Protein AF-A0A5K0W3Y4-F1 (afdb_monomer)

Sequence (68 aa):
MKLVNPNDLFHYLLKNNKLNRGRLLGLDVGSRYVGLAISDRNNALASPLRYEISKSTSLPCSYREFVL

Solvent-accessible surface area (backbone atoms only — not comparable to full-atom values): 4300 Å² total; per-residue (Å²): 13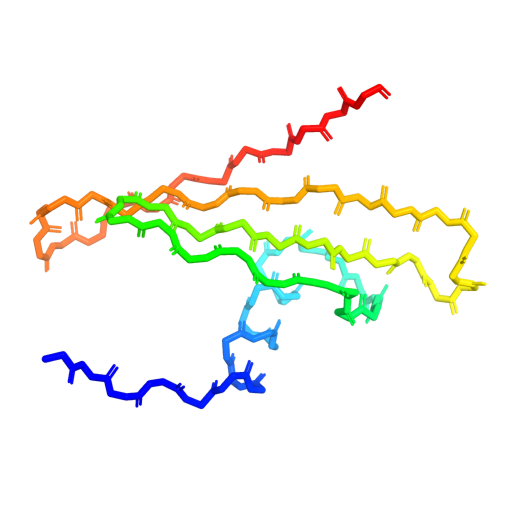3,85,88,71,58,69,66,60,52,51,54,52,51,35,66,72,68,70,46,90,62,59,42,86,75,45,77,46,81,55,101,49,32,42,36,36,32,34,20,40,84,81,68,80,48,75,45,49,38,41,39,52,56,69,89,59,98,63,87,80,77,60,79,46,80,56,84,131

Structure (mmCIF, N/CA/C/O backbone):
data_AF-A0A5K0W3Y4-F1
#
_entry.id   AF-A0A5K0W3Y4-F1
#
loop_
_atom_site.group_PDB
_atom_site.id
_atom_site.type_symbol
_atom_site.label_atom_id
_atom_site.label_alt_id
_atom_site.label_comp_id
_atom_site.label_asym_id
_atom_site.label_entity_id
_atom_site.label_seq_id
_atom_site.pdbx_PDB_ins_code
_atom_site.Cartn_x
_atom_site.Cartn_y
_atom_site.Cartn_z
_atom_site.occupancy
_atom_site.B_iso_or_equiv
_atom_site.auth_seq_id
_atom_site.auth_comp_id
_atom_site.auth_asym_id
_atom_site.auth_atom_id
_atom_site.pdbx_PDB_model_num
ATOM 1 N N . MET A 1 1 ? 9.290 -5.120 -17.156 1.00 49.34 1 MET A N 1
ATOM 2 C CA . MET A 1 1 ? 8.382 -5.102 -15.988 1.00 49.34 1 MET A CA 1
ATOM 3 C C . MET A 1 1 ? 9.251 -5.313 -14.759 1.00 49.34 1 MET A C 1
ATOM 5 O O . MET A 1 1 ? 9.943 -6.320 -14.717 1.00 49.34 1 MET A O 1
ATOM 9 N N . LYS A 1 2 ? 9.349 -4.346 -13.840 1.00 62.12 2 LYS A N 1
ATOM 10 C CA . LYS A 1 2 ? 10.149 -4.535 -12.620 1.00 62.12 2 LYS A CA 1
ATOM 11 C C . LYS A 1 2 ? 9.284 -5.328 -11.642 1.00 62.12 2 LYS A C 1
ATOM 13 O O . LYS A 1 2 ? 8.174 -4.891 -11.353 1.00 62.12 2 LYS A O 1
ATOM 18 N N . LEU A 1 3 ? 9.745 -6.497 -11.202 1.00 60.72 3 LEU A N 1
ATOM 19 C CA . LEU A 1 3 ? 9.054 -7.259 -10.166 1.00 60.72 3 LEU A CA 1
ATOM 20 C C . LEU A 1 3 ? 9.184 -6.468 -8.861 1.00 60.72 3 LEU A C 1
ATOM 22 O O . LEU A 1 3 ? 10.292 -6.270 -8.367 1.00 60.72 3 LEU A O 1
ATOM 26 N N . VAL A 1 4 ? 8.069 -5.946 -8.361 1.00 66.56 4 VAL A N 1
ATOM 27 C CA . VAL A 1 4 ? 8.025 -5.214 -7.093 1.00 66.56 4 VAL A CA 1
ATOM 28 C C . VAL A 1 4 ? 7.580 -6.191 -6.019 1.00 66.56 4 VAL A C 1
ATOM 30 O O . VAL A 1 4 ? 6.590 -6.897 -6.200 1.00 66.56 4 VAL A O 1
ATOM 33 N N . ASN A 1 5 ? 8.310 -6.238 -4.908 1.00 77.81 5 ASN A N 1
ATOM 34 C CA . ASN A 1 5 ? 7.896 -7.017 -3.752 1.00 77.81 5 ASN A CA 1
ATOM 35 C C . ASN A 1 5 ? 6.569 -6.441 -3.211 1.00 77.81 5 ASN A C 1
ATOM 37 O O . ASN A 1 5 ? 6.512 -5.242 -2.914 1.00 77.81 5 ASN A O 1
ATOM 41 N N . PRO A 1 6 ? 5.503 -7.250 -3.070 1.00 68.62 6 PRO A N 1
ATOM 42 C CA . PRO A 1 6 ? 4.208 -6.781 -2.578 1.00 68.62 6 PRO A CA 1
ATOM 43 C C . PRO A 1 6 ? 4.283 -6.063 -1.222 1.00 68.62 6 PRO A C 1
ATOM 45 O O . PRO A 1 6 ? 3.554 -5.096 -1.003 1.00 68.62 6 PRO A O 1
ATOM 48 N N . ASN A 1 7 ? 5.199 -6.483 -0.340 1.00 71.62 7 ASN A N 1
ATOM 49 C CA . ASN A 1 7 ? 5.405 -5.837 0.959 1.00 71.62 7 ASN A CA 1
ATOM 50 C C . ASN A 1 7 ? 5.974 -4.421 0.819 1.00 71.62 7 ASN A C 1
ATOM 52 O O . ASN A 1 7 ? 5.505 -3.499 1.486 1.00 71.62 7 ASN A O 1
ATOM 56 N N . ASP A 1 8 ? 6.939 -4.224 -0.080 1.00 77.44 8 ASP A N 1
ATOM 57 C CA . ASP A 1 8 ? 7.548 -2.909 -0.306 1.00 77.44 8 ASP A CA 1
ATOM 58 C C . ASP A 1 8 ? 6.530 -1.933 -0.899 1.00 77.44 8 ASP A C 1
ATOM 60 O O . ASP A 1 8 ? 6.460 -0.770 -0.495 1.00 77.44 8 ASP A O 1
ATOM 64 N N . LEU A 1 9 ? 5.685 -2.423 -1.814 1.00 73.88 9 LEU A N 1
ATOM 65 C CA . LEU A 1 9 ? 4.586 -1.647 -2.378 1.00 73.88 9 LEU A CA 1
ATOM 66 C C . LEU A 1 9 ? 3.588 -1.243 -1.287 1.00 73.88 9 LEU A C 1
ATOM 68 O O . LEU A 1 9 ? 3.246 -0.066 -1.174 1.00 73.88 9 LEU A O 1
ATOM 72 N N . PHE A 1 10 ? 3.165 -2.189 -0.446 1.00 74.19 10 PHE A N 1
ATOM 73 C CA . PHE A 1 10 ? 2.253 -1.915 0.661 1.00 74.19 10 PHE A CA 1
ATOM 74 C C . PHE A 1 10 ? 2.814 -0.862 1.627 1.00 74.19 10 PHE A C 1
ATOM 76 O O . PHE A 1 10 ? 2.123 0.104 1.950 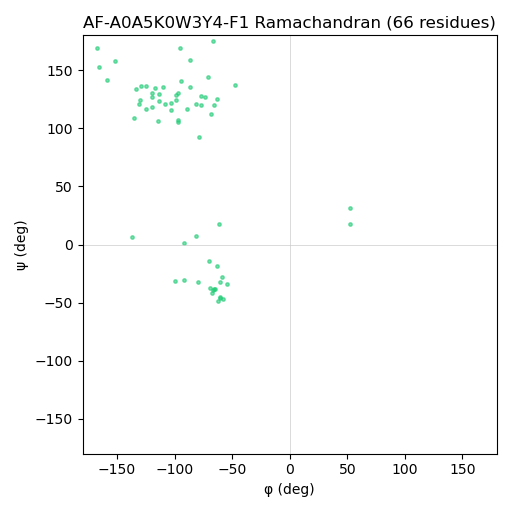1.00 74.19 10 PHE A O 1
ATOM 83 N N . HIS A 1 11 ? 4.079 -0.986 2.034 1.00 76.62 11 HIS A N 1
ATOM 84 C CA . HIS A 1 11 ? 4.722 -0.007 2.912 1.00 76.62 11 HIS A CA 1
ATOM 85 C C . HIS A 1 11 ? 4.879 1.372 2.259 1.00 76.62 11 HIS A C 1
ATOM 87 O O . HIS A 1 11 ? 4.668 2.389 2.925 1.00 76.62 11 HIS A O 1
ATOM 93 N N . TYR A 1 12 ? 5.193 1.429 0.962 1.00 76.44 12 TYR A N 1
ATOM 94 C CA . TYR A 1 12 ? 5.244 2.679 0.202 1.00 76.44 12 TYR A CA 1
ATOM 95 C C . TYR A 1 12 ? 3.885 3.393 0.188 1.00 76.44 12 TYR A C 1
ATOM 97 O O . TYR A 1 12 ? 3.799 4.597 0.439 1.00 76.44 12 TYR A O 1
ATOM 105 N N . LEU A 1 13 ? 2.811 2.641 -0.049 1.00 72.25 13 LEU A N 1
ATOM 106 C CA . LEU A 1 13 ? 1.447 3.162 -0.084 1.00 72.25 13 LEU A CA 1
ATOM 107 C C . LEU A 1 13 ? 0.956 3.598 1.299 1.00 72.25 13 LEU A C 1
ATOM 109 O O . LEU A 1 13 ? 0.291 4.628 1.402 1.00 72.25 13 LEU A O 1
ATOM 113 N N . LEU A 1 14 ? 1.319 2.869 2.360 1.00 72.81 14 LEU A N 1
ATOM 114 C CA . LEU A 1 14 ? 1.018 3.261 3.741 1.00 72.81 14 LEU A CA 1
ATOM 115 C C . LEU A 1 14 ? 1.670 4.604 4.087 1.00 72.81 14 LEU A C 1
ATOM 117 O O . LEU A 1 14 ? 1.024 5.495 4.638 1.00 72.81 14 LEU A O 1
ATOM 121 N N . LYS A 1 15 ? 2.950 4.757 3.723 1.00 72.50 15 LYS A N 1
ATOM 122 C CA . LYS A 1 15 ? 3.737 5.961 4.004 1.00 72.50 15 LYS A CA 1
ATOM 123 C C . LYS A 1 15 ? 3.204 7.184 3.252 1.00 72.50 15 LYS A C 1
ATOM 125 O O . LYS A 1 15 ? 3.174 8.272 3.821 1.00 72.50 15 LYS A O 1
ATOM 130 N N . ASN A 1 16 ? 2.762 7.013 2.005 1.00 70.62 16 ASN A N 1
ATOM 131 C CA . ASN A 1 16 ? 2.255 8.116 1.185 1.00 70.62 16 ASN A CA 1
ATOM 132 C C . ASN A 1 16 ? 0.810 8.520 1.504 1.00 70.62 16 ASN A C 1
ATOM 134 O O . ASN A 1 16 ? 0.495 9.702 1.416 1.00 70.62 16 ASN A O 1
ATOM 138 N N . ASN A 1 17 ? -0.053 7.587 1.921 1.00 64.50 17 ASN A N 1
ATOM 139 C CA . ASN A 1 17 ? -1.451 7.897 2.253 1.00 64.50 17 ASN A CA 1
ATOM 140 C C . ASN A 1 17 ? -1.646 8.478 3.665 1.00 64.50 17 ASN A C 1
ATOM 142 O O . ASN A 1 17 ? -2.778 8.610 4.114 1.00 64.50 17 ASN A O 1
ATOM 146 N N . LYS A 1 18 ? -0.571 8.788 4.411 1.00 61.12 18 LYS A N 1
ATOM 147 C CA . LYS A 1 18 ? -0.641 9.202 5.834 1.00 61.12 18 LYS A CA 1
ATOM 148 C C . LYS A 1 18 ? -1.437 8.223 6.719 1.00 61.12 18 LYS A C 1
ATOM 150 O O . LYS A 1 18 ? -1.833 8.560 7.836 1.00 61.12 18 LYS A O 1
ATOM 155 N N . LEU A 1 19 ? -1.653 6.995 6.247 1.00 65.31 19 LEU A N 1
ATOM 156 C CA . LEU A 1 19 ? -2.335 5.946 6.986 1.00 65.31 19 LEU A CA 1
ATOM 157 C C . LEU A 1 19 ? -1.332 5.378 7.981 1.00 65.31 19 LEU A C 1
ATOM 159 O O . LEU A 1 19 ? -0.539 4.493 7.676 1.00 65.31 19 LEU A O 1
ATOM 163 N N . ASN A 1 20 ? -1.344 5.938 9.190 1.00 59.12 20 ASN A N 1
ATOM 164 C CA . ASN A 1 20 ? -0.339 5.643 10.207 1.00 59.12 20 ASN A CA 1
ATOM 165 C C . ASN A 1 20 ? -0.271 4.152 10.579 1.00 59.12 20 ASN A C 1
ATOM 167 O O . ASN A 1 20 ? 0.791 3.703 11.002 1.00 59.12 20 ASN A O 1
ATOM 171 N N . ARG A 1 21 ? -1.376 3.394 10.455 1.00 65.62 21 ARG A N 1
ATOM 172 C CA . ARG A 1 21 ? -1.425 1.918 10.499 1.00 65.62 21 ARG A CA 1
ATOM 173 C C . ARG A 1 21 ? -2.703 1.411 9.824 1.00 65.62 21 ARG A C 1
ATOM 175 O O . ARG A 1 21 ? -3.766 1.979 10.057 1.00 65.62 21 ARG A O 1
ATOM 182 N N . GLY A 1 22 ? -2.596 0.303 9.100 1.00 73.44 22 GLY A N 1
ATOM 183 C CA . GLY A 1 22 ? -3.719 -0.438 8.531 1.00 73.44 22 GLY A CA 1
ATOM 184 C C . GLY A 1 22 ? -3.268 -1.809 8.032 1.00 73.44 22 GLY A C 1
ATOM 185 O O . GLY A 1 22 ? -2.062 -2.067 7.988 1.00 73.44 22 GLY A O 1
ATOM 186 N N . ARG A 1 23 ? -4.202 -2.697 7.685 1.00 79.06 23 ARG A N 1
ATOM 187 C CA . ARG A 1 23 ? -3.891 -4.028 7.131 1.00 79.06 23 ARG A CA 1
ATOM 188 C C . ARG A 1 23 ? -4.284 -4.083 5.661 1.00 79.06 23 ARG A C 1
ATOM 190 O O . ARG A 1 23 ? -5.375 -3.648 5.310 1.00 79.06 23 ARG A O 1
ATOM 197 N N . LEU A 1 24 ? -3.421 -4.632 4.807 1.00 81.19 24 LEU A N 1
ATOM 198 C CA . LEU A 1 24 ? -3.807 -4.938 3.430 1.00 81.19 24 LEU A CA 1
ATOM 199 C C . LEU A 1 24 ? -4.874 -6.037 3.449 1.00 81.19 24 LEU A C 1
ATOM 201 O O . LEU A 1 24 ? -4.618 -7.131 3.952 1.00 81.19 24 LEU A O 1
ATOM 205 N N . LEU A 1 25 ? -6.051 -5.736 2.910 1.00 84.81 25 LEU A N 1
ATOM 206 C CA . LEU A 1 25 ? -7.159 -6.679 2.763 1.00 84.81 25 LEU A CA 1
ATOM 207 C C . LEU A 1 25 ? -7.244 -7.253 1.350 1.00 84.81 25 LEU A C 1
ATOM 209 O O . LEU A 1 25 ? -7.657 -8.395 1.177 1.00 84.81 25 LEU A O 1
ATOM 213 N N . GLY A 1 26 ? -6.849 -6.478 0.341 1.00 83.62 26 GLY A N 1
ATOM 214 C CA . GLY A 1 26 ? -6.940 -6.900 -1.051 1.00 83.62 26 GLY A CA 1
ATOM 215 C C . GLY A 1 26 ? -6.125 -6.022 -1.988 1.00 83.62 26 GLY A C 1
ATOM 216 O O . GLY A 1 26 ? -5.898 -4.844 -1.710 1.00 83.62 26 GLY A O 1
ATOM 217 N N . LEU A 1 27 ? -5.694 -6.624 -3.094 1.00 85.75 27 LEU A N 1
ATOM 218 C CA . LEU A 1 27 ? -4.948 -5.994 -4.176 1.00 85.75 27 LEU A CA 1
ATOM 219 C C . LEU A 1 27 ? -5.619 -6.374 -5.500 1.00 85.75 27 LEU A C 1
ATOM 221 O O . LEU A 1 27 ? -5.707 -7.558 -5.817 1.00 85.75 27 LEU A O 1
ATOM 225 N N . ASP A 1 28 ? -6.057 -5.377 -6.262 1.00 86.44 28 ASP A N 1
ATOM 226 C CA . ASP A 1 28 ? -6.568 -5.538 -7.625 1.00 86.44 28 ASP A CA 1
ATOM 227 C C . ASP A 1 28 ? -5.610 -4.852 -8.603 1.00 86.44 28 ASP A C 1
ATOM 229 O O . ASP A 1 28 ? -5.310 -3.666 -8.460 1.00 86.44 28 ASP A O 1
ATOM 233 N N . VAL A 1 29 ? -5.097 -5.586 -9.588 1.00 82.75 29 VAL A N 1
ATOM 234 C CA . VAL A 1 29 ? -4.131 -5.058 -10.559 1.00 82.75 29 VAL A CA 1
ATOM 235 C C . VAL A 1 29 ? -4.770 -5.043 -11.938 1.00 82.75 29 VAL A C 1
ATOM 237 O O . VAL A 1 29 ? -4.907 -6.073 -12.594 1.00 82.75 29 VAL A O 1
ATOM 240 N N . GLY A 1 30 ? -5.117 -3.843 -12.396 1.00 81.38 30 GLY A N 1
ATOM 241 C CA . GLY A 1 30 ? -5.574 -3.588 -13.753 1.00 81.38 30 GLY A CA 1
ATOM 242 C C . GLY A 1 30 ? -4.439 -3.139 -14.672 1.00 81.38 30 GLY A C 1
ATOM 243 O O . GLY A 1 30 ? -3.354 -2.748 -14.249 1.00 81.38 30 GLY A O 1
ATOM 244 N N . SER A 1 31 ? -4.711 -3.106 -15.974 1.00 78.50 31 SER A N 1
ATOM 245 C CA . SER A 1 31 ? -3.732 -2.688 -16.992 1.00 78.50 31 SER A CA 1
ATOM 246 C C . SER A 1 31 ? -3.264 -1.230 -16.869 1.00 78.50 31 SER A C 1
ATOM 248 O O . SER A 1 31 ? -2.244 -0.859 -17.449 1.00 78.50 31 SER A O 1
ATOM 250 N N . ARG A 1 32 ? -4.015 -0.390 -16.147 1.00 81.75 32 ARG A N 1
ATOM 251 C CA . ARG A 1 32 ? -3.729 1.042 -15.944 1.00 81.75 32 ARG A CA 1
ATOM 252 C C . ARG A 1 32 ? -3.937 1.504 -14.508 1.00 81.75 32 ARG A C 1
ATOM 254 O O . ARG A 1 32 ? -3.889 2.699 -14.241 1.00 81.75 32 ARG A O 1
ATOM 261 N N . TYR A 1 33 ? -4.215 0.592 -13.585 1.00 80.06 33 TYR A N 1
ATOM 262 C CA . TYR A 1 33 ? -4.476 0.964 -12.204 1.00 80.06 33 TYR A CA 1
ATOM 263 C C . TYR A 1 33 ? -4.084 -0.152 -11.245 1.00 80.06 33 TYR A C 1
ATOM 265 O O . TYR A 1 33 ? -4.036 -1.321 -11.615 1.00 80.06 33 TYR A O 1
ATOM 273 N N . VAL A 1 34 ? -3.852 0.227 -9.996 1.00 82.75 34 VAL A N 1
ATOM 274 C CA . VAL A 1 34 ? -3.706 -0.677 -8.861 1.00 82.75 34 VAL A CA 1
ATOM 275 C C . VAL A 1 34 ? -4.711 -0.240 -7.802 1.00 82.75 34 VAL A C 1
ATOM 277 O O . VAL A 1 34 ? -4.669 0.893 -7.327 1.00 82.75 34 VAL A O 1
ATOM 280 N N . GLY A 1 35 ? -5.661 -1.113 -7.490 1.00 85.62 35 GLY A N 1
ATOM 281 C CA . GLY A 1 35 ? -6.613 -0.966 -6.398 1.00 85.62 35 GLY A CA 1
ATOM 282 C C . GLY A 1 35 ? -6.104 -1.672 -5.145 1.00 85.62 35 GLY A C 1
ATOM 283 O O . GLY A 1 35 ? -5.524 -2.752 -5.223 1.00 85.62 35 GLY A O 1
ATOM 284 N N . LEU A 1 36 ? -6.315 -1.063 -3.985 1.00 83.56 36 LEU A N 1
ATOM 285 C CA . LEU A 1 36 ? -5.934 -1.588 -2.681 1.00 83.56 36 LEU A CA 1
ATOM 286 C C . LEU A 1 36 ? -7.116 -1.430 -1.735 1.00 83.56 36 LEU A C 1
ATOM 288 O O . LEU A 1 36 ? -7.699 -0.355 -1.647 1.00 83.56 36 LEU A O 1
ATOM 292 N N . ALA A 1 37 ? -7.433 -2.471 -0.981 1.00 87.19 37 ALA A N 1
ATOM 293 C CA . ALA A 1 37 ? -8.321 -2.360 0.166 1.00 87.19 37 ALA A CA 1
ATOM 294 C C . ALA A 1 37 ? -7.462 -2.377 1.429 1.00 87.19 37 ALA A C 1
ATOM 296 O O . ALA A 1 37 ? -6.702 -3.326 1.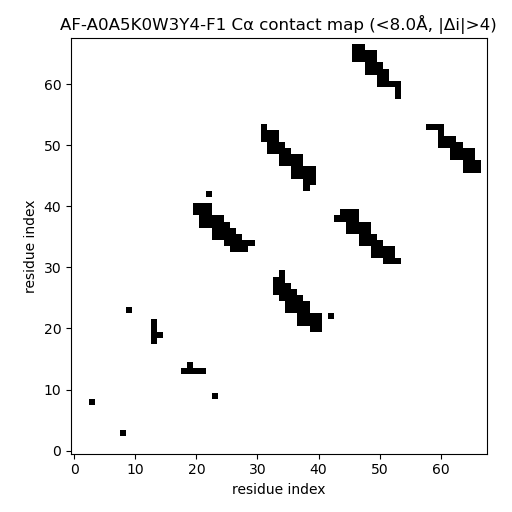641 1.00 87.19 37 ALA A O 1
ATOM 297 N N . ILE A 1 38 ? -7.553 -1.334 2.253 1.00 84.44 38 ILE A N 1
ATOM 298 C CA . ILE A 1 38 ? -6.806 -1.236 3.510 1.00 84.44 38 ILE A CA 1
ATOM 299 C C . ILE A 1 38 ? -7.794 -1.120 4.665 1.00 84.44 38 ILE A C 1
ATOM 301 O O . ILE A 1 38 ? -8.702 -0.297 4.614 1.00 84.44 38 ILE A O 1
ATOM 305 N N . SER A 1 39 ? -7.620 -1.932 5.704 1.00 85.50 39 SER A N 1
ATOM 306 C CA . SER A 1 39 ? -8.397 -1.816 6.936 1.00 85.50 39 SER A CA 1
ATOM 307 C C . SER A 1 39 ? -7.770 -0.834 7.916 1.00 85.50 39 SER A C 1
ATOM 309 O O . SER A 1 39 ? -6.552 -0.641 7.921 1.00 85.50 39 SER A O 1
ATOM 311 N N . ASP A 1 40 ? -8.569 -0.317 8.841 1.00 81.12 40 ASP A N 1
ATOM 312 C CA . ASP A 1 40 ? -8.064 0.283 10.072 1.00 81.12 40 ASP A CA 1
ATOM 313 C C . ASP A 1 40 ? -7.406 -0.774 10.993 1.00 81.12 40 ASP A C 1
ATOM 315 O O . ASP A 1 40 ? -7.416 -1.980 10.719 1.00 81.12 40 ASP A O 1
ATOM 319 N N . ARG A 1 41 ? -6.809 -0.332 12.111 1.00 78.38 41 ARG A N 1
ATOM 320 C CA . ARG A 1 41 ? -6.106 -1.218 13.064 1.00 78.38 41 ARG A CA 1
ATOM 321 C C . ARG A 1 41 ? -7.010 -2.287 13.672 1.00 78.38 41 ARG A C 1
ATOM 323 O O . ARG A 1 41 ? -6.514 -3.366 13.985 1.00 78.38 41 ARG A O 1
ATOM 330 N N . ASN A 1 42 ? -8.291 -1.979 13.851 1.00 82.38 42 ASN A N 1
ATOM 331 C CA . ASN A 1 42 ? -9.247 -2.888 14.473 1.00 82.38 42 ASN A CA 1
ATOM 332 C C . ASN A 1 42 ? -9.962 -3.766 13.441 1.00 82.38 42 ASN A C 1
ATOM 334 O O . ASN A 1 42 ? -10.800 -4.577 13.823 1.00 82.38 42 ASN A O 1
ATOM 338 N N . ASN A 1 43 ? -9.626 -3.621 12.152 1.00 77.62 43 ASN A N 1
ATOM 339 C CA . ASN A 1 43 ? -10.299 -4.297 11.047 1.00 77.62 43 ASN A CA 1
ATOM 340 C C . ASN A 1 43 ? -11.830 -4.095 11.063 1.00 77.62 43 ASN A C 1
ATOM 342 O O . ASN A 1 43 ? -12.588 -4.978 10.672 1.00 77.62 43 ASN A O 1
ATOM 346 N N . ALA A 1 44 ? -12.272 -2.943 11.564 1.00 82.88 44 ALA A N 1
ATOM 347 C CA . ALA A 1 44 ? -13.667 -2.542 11.668 1.00 82.88 44 ALA A CA 1
ATOM 348 C C . ALA A 1 44 ? -14.119 -1.748 10.435 1.00 82.88 44 ALA A C 1
ATOM 350 O O . ALA A 1 44 ? -15.286 -1.810 10.057 1.00 82.88 44 ALA A O 1
ATOM 351 N N . LEU A 1 45 ? -13.200 -1.013 9.802 1.00 81.75 45 LEU A N 1
ATOM 352 C CA . LEU A 1 45 ? -13.461 -0.193 8.624 1.00 81.75 45 LEU A CA 1
ATOM 353 C C . LEU A 1 45 ? -12.447 -0.515 7.532 1.00 81.75 45 LEU A C 1
ATOM 355 O O . LEU A 1 45 ? -11.249 -0.615 7.796 1.00 81.75 45 LEU A O 1
ATOM 359 N N . ALA A 1 46 ? -12.933 -0.644 6.299 1.00 85.06 46 ALA A N 1
ATOM 360 C CA . ALA A 1 46 ? -12.108 -0.826 5.115 1.00 85.06 46 ALA A CA 1
ATOM 361 C C . ALA A 1 46 ? -12.222 0.402 4.209 1.00 85.06 46 ALA A C 1
ATOM 363 O O . ALA A 1 46 ? -13.321 0.829 3.862 1.00 85.06 46 ALA A O 1
ATOM 364 N N . SER A 1 47 ? -11.078 0.941 3.806 1.00 83.56 47 SER A N 1
ATOM 365 C CA . SER A 1 47 ? -10.972 2.055 2.872 1.00 83.56 47 SER A CA 1
ATOM 366 C C . SER A 1 47 ? -10.438 1.554 1.528 1.00 83.56 47 SER A C 1
ATOM 368 O O . SER A 1 47 ? -9.332 0.994 1.480 1.00 83.56 47 SER A O 1
ATOM 370 N N . PRO A 1 48 ? -11.187 1.739 0.428 1.00 84.69 48 PRO A N 1
ATOM 371 C CA . PRO A 1 48 ? -10.679 1.480 -0.907 1.00 84.69 48 PRO A CA 1
ATOM 372 C C . PRO A 1 48 ? -9.764 2.625 -1.361 1.00 84.69 48 PRO A C 1
ATOM 374 O O . PRO A 1 48 ? -10.124 3.801 -1.354 1.00 84.69 48 PRO A O 1
ATOM 377 N N . LEU A 1 49 ? -8.567 2.263 -1.804 1.00 80.00 49 LEU A N 1
ATOM 378 C CA . LEU A 1 49 ? -7.571 3.151 -2.386 1.00 80.00 49 LEU A CA 1
ATOM 379 C C . LEU A 1 49 ? -7.328 2.739 -3.830 1.00 80.00 49 LEU A C 1
ATOM 381 O O . LEU A 1 49 ? -7.140 1.561 -4.127 1.00 80.00 49 LEU A O 1
ATOM 385 N N . ARG A 1 50 ? -7.282 3.708 -4.741 1.00 80.06 50 ARG A N 1
ATOM 386 C CA . ARG A 1 50 ? -6.943 3.447 -6.139 1.00 80.06 50 ARG A CA 1
ATOM 387 C C . ARG A 1 50 ? -5.788 4.320 -6.573 1.00 80.06 50 ARG A C 1
ATOM 389 O O . ARG A 1 50 ? -5.757 5.522 -6.315 1.00 80.06 50 ARG A O 1
ATOM 396 N N . TYR A 1 51 ? -4.876 3.694 -7.291 1.00 75.38 51 TYR A N 1
ATOM 397 C CA . TYR A 1 51 ? -3.727 4.326 -7.893 1.00 75.38 51 TYR A CA 1
ATOM 398 C C . TYR A 1 51 ? -3.781 4.151 -9.404 1.00 75.38 51 TYR A C 1
ATOM 400 O O . TYR A 1 51 ? -3.922 3.031 -9.890 1.00 75.38 51 TYR A O 1
ATOM 408 N N . GLU A 1 52 ? -3.684 5.242 -10.154 1.00 78.19 52 GLU A N 1
ATOM 409 C CA . GLU A 1 52 ? -3.692 5.208 -11.615 1.00 78.19 52 GLU A CA 1
ATOM 410 C C . GLU A 1 52 ? -2.258 5.276 -12.153 1.00 78.19 52 GLU A C 1
ATOM 412 O O . GLU A 1 52 ? -1.466 6.135 -11.764 1.00 78.19 52 GLU A O 1
ATOM 417 N N . ILE A 1 53 ? -1.912 4.343 -13.040 1.00 71.62 53 ILE A N 1
ATOM 418 C CA . ILE A 1 53 ? -0.589 4.253 -13.656 1.00 71.62 53 ILE A CA 1
ATOM 419 C C . ILE A 1 53 ? -0.662 4.944 -15.020 1.00 71.62 53 ILE A C 1
ATOM 421 O O . ILE A 1 53 ? -1.210 4.397 -15.980 1.00 71.62 53 ILE A O 1
ATOM 425 N N . SER A 1 54 ? -0.093 6.148 -15.118 1.00 63.34 54 SER A N 1
ATOM 426 C CA . SER A 1 54 ? 0.084 6.828 -16.407 1.00 63.34 54 SER A CA 1
ATOM 427 C C . SER A 1 54 ? 1.166 6.138 -17.248 1.00 63.34 54 SER A C 1
ATOM 429 O O . SER A 1 54 ? 2.180 5.675 -16.729 1.00 63.34 54 SER A O 1
ATOM 431 N N . LYS A 1 55 ? 0.967 6.097 -18.573 1.00 57.62 55 LYS A N 1
ATOM 432 C CA . LYS A 1 55 ? 1.917 5.525 -19.546 1.00 57.62 55 LYS A CA 1
ATOM 433 C C . LYS A 1 55 ? 3.203 6.345 -19.720 1.00 57.62 55 LYS A C 1
ATOM 435 O O . LYS A 1 55 ? 4.143 5.836 -20.324 1.00 57.62 55 LYS A O 1
ATOM 440 N N . SER A 1 56 ? 3.263 7.591 -19.244 1.00 51.16 56 SER A N 1
ATOM 441 C CA . SER A 1 56 ? 4.484 8.396 -19.340 1.00 51.16 56 SER A CA 1
ATOM 442 C C . SER A 1 56 ? 5.486 7.953 -18.276 1.00 51.16 56 SER A C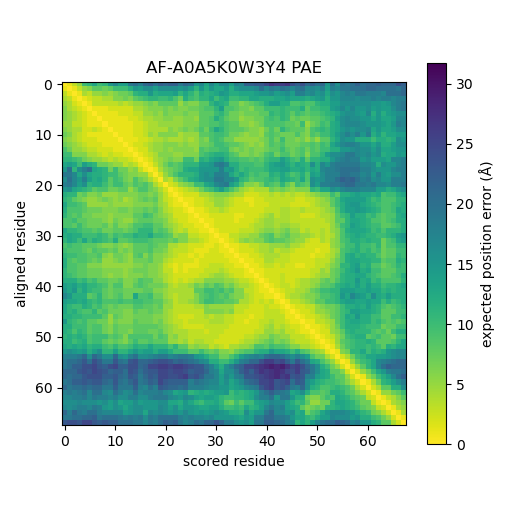 1
ATOM 444 O O . SER A 1 56 ? 5.224 8.056 -17.081 1.00 51.16 56 SER A O 1
ATOM 446 N N . THR A 1 57 ? 6.655 7.502 -18.716 1.00 46.31 57 THR A N 1
ATOM 447 C CA . THR A 1 57 ? 7.811 7.016 -17.938 1.00 46.31 57 THR A CA 1
ATOM 448 C C . THR A 1 57 ? 8.458 8.043 -16.987 1.00 46.31 57 THR A C 1
ATOM 450 O O . THR A 1 57 ? 9.561 7.827 -16.494 1.00 46.31 57 THR A O 1
ATOM 453 N N . SER A 1 58 ? 7.760 9.127 -16.658 1.00 46.00 58 SER A N 1
ATOM 454 C CA . SER A 1 58 ? 8.115 10.138 -15.663 1.00 46.00 58 SER A CA 1
ATOM 455 C C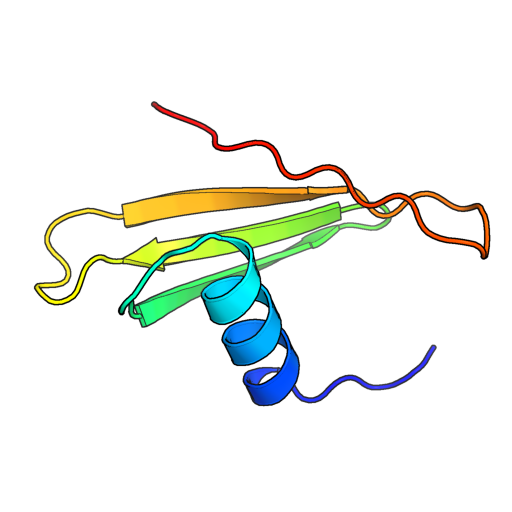 . SER A 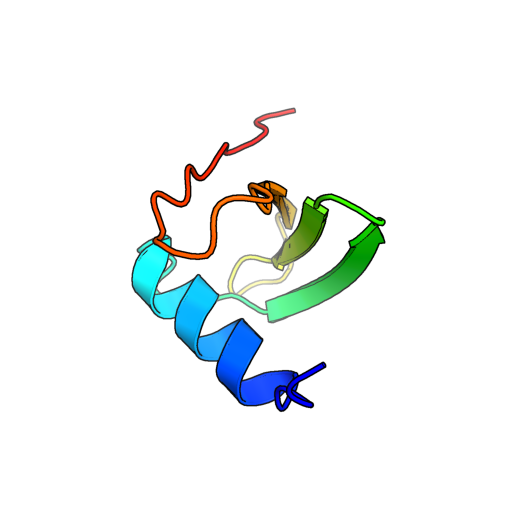1 58 ? 6.858 10.441 -14.838 1.00 46.00 58 SER A C 1
ATOM 457 O O . SER A 1 58 ? 5.898 10.991 -15.379 1.00 46.00 58 SER A O 1
ATOM 459 N N . LEU A 1 59 ? 6.819 10.015 -13.569 1.00 49.28 59 LEU A N 1
ATOM 460 C CA . LEU A 1 59 ? 5.648 10.122 -12.682 1.00 49.28 59 LEU A CA 1
ATOM 461 C C . LEU A 1 59 ? 5.027 11.538 -12.712 1.00 49.28 59 LEU A C 1
ATOM 463 O O . LEU A 1 59 ? 5.751 12.522 -12.572 1.00 49.28 59 LEU A O 1
ATOM 467 N N . PRO A 1 60 ? 3.688 11.638 -12.760 1.00 45.91 60 PRO A N 1
ATOM 468 C CA . PRO A 1 60 ? 3.009 12.095 -11.554 1.00 45.91 60 PRO A CA 1
ATOM 469 C C . PRO A 1 60 ? 1.862 11.151 -11.219 1.00 45.91 60 PRO A C 1
ATOM 471 O O . PRO A 1 60 ? 0.992 10.844 -12.032 1.00 45.91 60 PRO A O 1
ATOM 474 N N . CYS A 1 61 ? 1.897 10.639 -10.003 1.00 49.81 61 CYS A N 1
ATOM 475 C CA . CYS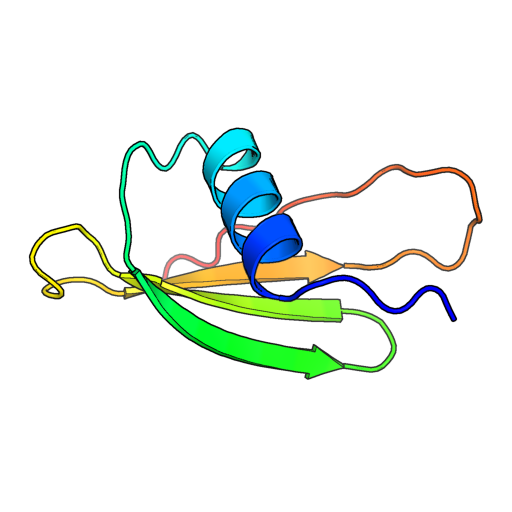 A 1 61 ? 0.962 9.637 -9.547 1.00 49.81 61 CYS A CA 1
ATOM 476 C C . CYS A 1 61 ? -0.083 10.282 -8.654 1.00 49.81 61 CYS A C 1
ATOM 478 O O . CYS A 1 61 ? 0.249 10.823 -7.601 1.00 49.81 61 CYS A O 1
ATOM 480 N N . SER A 1 62 ? -1.333 10.263 -9.109 1.00 51.28 62 SER A N 1
ATOM 481 C CA . SER A 1 62 ? -2.450 10.874 -8.399 1.00 51.28 62 SER A CA 1
ATOM 482 C C . SER A 1 62 ? -3.208 9.799 -7.624 1.00 51.28 62 SER A C 1
ATOM 484 O O . SER A 1 62 ? -3.628 8.790 -8.193 1.00 51.28 62 SER A O 1
ATOM 486 N N . TYR A 1 63 ? -3.344 10.007 -6.317 1.00 55.97 63 TYR A N 1
ATOM 487 C CA . TYR A 1 63 ? -4.157 9.172 -5.440 1.00 55.97 63 TYR A CA 1
ATOM 488 C C . TYR A 1 63 ? -5.596 9.688 -5.459 1.00 55.97 63 TYR A C 1
ATOM 490 O O . TYR A 1 63 ? -5.825 10.893 -5.345 1.00 55.97 63 TYR A O 1
ATOM 498 N N . ARG A 1 64 ? -6.568 8.779 -5.570 1.00 54.94 64 ARG A N 1
ATOM 499 C CA . ARG A 1 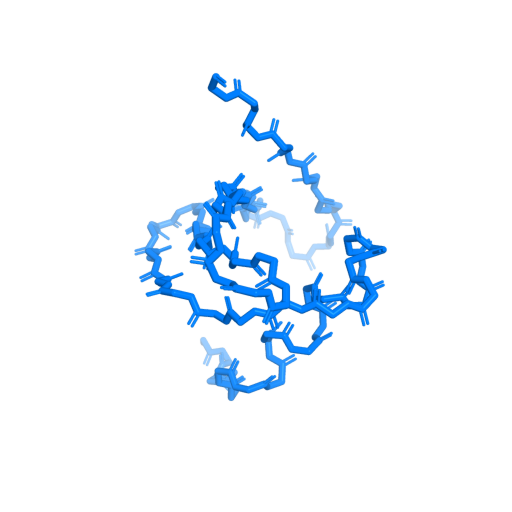64 ? -7.972 9.082 -5.278 1.00 54.94 64 ARG A CA 1
ATOM 500 C C . ARG A 1 64 ? -8.446 8.181 -4.148 1.00 54.94 64 ARG A C 1
ATOM 502 O O . ARG A 1 64 ? -8.451 6.957 -4.287 1.00 54.94 64 ARG A O 1
ATOM 509 N N . GLU A 1 65 ? -8.835 8.806 -3.045 1.00 52.81 65 GLU A N 1
ATOM 510 C CA . GLU A 1 65 ? -9.623 8.157 -2.003 1.00 52.81 65 GLU A CA 1
ATOM 511 C C . GLU A 1 65 ? -11.051 7.997 -2.523 1.00 52.81 65 GLU A C 1
ATOM 513 O O . GLU A 1 65 ? -11.662 8.953 -3.005 1.00 52.81 65 GLU A O 1
ATOM 518 N N . PHE A 1 66 ? -11.567 6.772 -2.470 1.00 49.19 66 PHE A N 1
ATOM 519 C CA . PHE A 1 66 ? -12.975 6.508 -2.717 1.00 49.19 66 PHE A CA 1
ATOM 520 C C . PHE A 1 66 ? -13.651 6.423 -1.350 1.00 49.19 66 PHE A C 1
ATOM 522 O O . PHE A 1 66 ? -13.437 5.471 -0.604 1.00 49.19 66 PHE A O 1
ATOM 529 N N . VAL A 1 67 ? -14.428 7.446 -1.002 1.00 40.06 67 VAL A N 1
ATOM 530 C CA . VAL A 1 67 ? -15.356 7.381 0.131 1.00 40.06 67 VAL A CA 1
ATOM 531 C C . VAL A 1 67 ? -16.669 6.840 -0.430 1.00 40.06 67 VAL A C 1
ATOM 533 O O . VAL A 1 67 ? -17.228 7.449 -1.344 1.00 40.06 67 VAL A O 1
ATOM 536 N N . LEU A 1 68 ? -17.086 5.664 0.043 1.00 38.91 68 LEU A N 1
ATOM 537 C CA . LEU A 1 68 ? -18.428 5.115 -0.178 1.00 38.91 68 LEU A CA 1
ATOM 538 C C . LEU A 1 68 ? -19.378 5.642 0.896 1.00 38.91 68 LEU A C 1
ATOM 540 O O . LEU A 1 68 ? -18.929 5.726 2.063 1.00 38.91 68 LEU A O 1
#

Nearest PDB structures (foldseek):
  4r80-assembly2_B  TM=4.420E-01  e=1.639E-01  synthetic construct
  6b2e-assembly1_A  TM=4.792E-01  e=5.803E-01  Homo sapiens
  4exr-assembly1_A-2  TM=5.219E-01  e=1.163E+00  Clostridioides difficile 630
  5ezv-assembly2_C  TM=4.903E-01  e=1.239E+00  Homo sapiens
  5tph-assembly1_A  TM=3.998E-01  e=5.447E-01  synthetic construct

Mean predicted aligned error: 9.66 Å

InterPro domains:
  IPR005227 Putative pre-16S rRNA nuclease [PTHR33317] (1-51)
  IPR012337 Ribonuclease H-like superfamily [SSF53098] (23-57)
  IPR037027 YqgF/RNase H-like domain superfamily [G3DSA:3.30.420.140] (20-61)

Organism: NCBI:txid210225

Radius of gyration: 12.28 Å; Cα contacts (8 Å, |Δi|>4): 98; chains: 1; bounding box: 29×19×34 Å

Secondary struct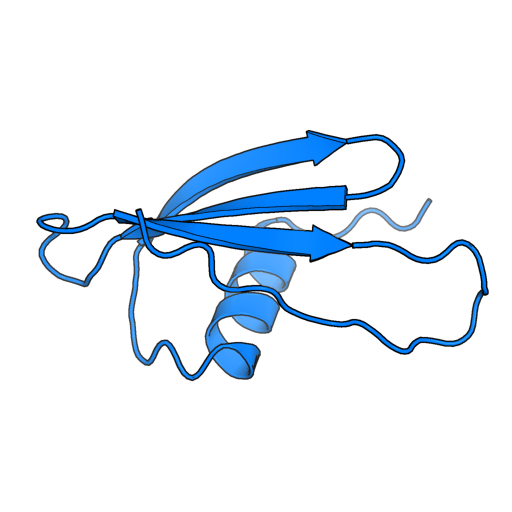ure (DSSP, 8-state):
-----HHHHHHHHHHHTT-SS-EEEEEEE-SSEEEEEEE-TTSS-EEEEEEE--SSSS----EEE---

Foldseek 3Di:
DDDDDPVVVVVVVCVVVVVVDWDWPDWDDDPFKIWTWTAHPVNPDIWIKMWGHDPPPDDDIDIDTDDD

pLDDT: mean 70.62, std 13.44, range [38.91, 87.19]